Protein AF-A0A7C1PPH7-F1 (afdb_monomer_lite)

Structure (mmCIF, N/CA/C/O backbone):
data_AF-A0A7C1PPH7-F1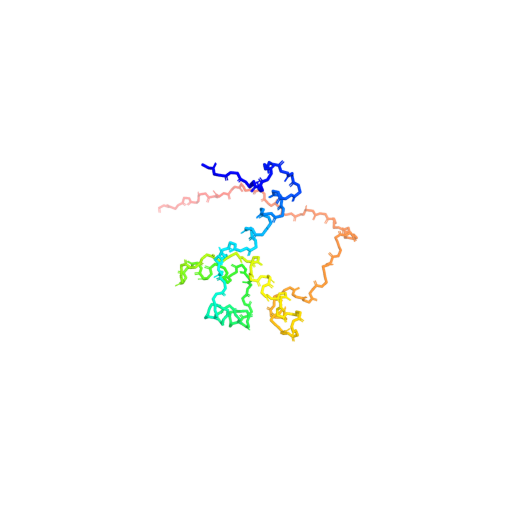
#
_entry.id   AF-A0A7C1PPH7-F1
#
loop_
_atom_site.group_PDB
_atom_site.id
_atom_site.type_symbol
_atom_site.label_atom_id
_atom_site.label_alt_id
_atom_site.label_comp_id
_atom_site.label_asym_id
_atom_site.label_entity_id
_atom_site.label_seq_id
_atom_site.pdbx_PDB_ins_code
_atom_site.Cartn_x
_atom_site.Cartn_y
_atom_site.Cartn_z
_atom_site.occupancy
_atom_site.B_iso_or_equiv
_atom_site.auth_seq_id
_atom_site.auth_comp_id
_atom_site.auth_asym_id
_atom_site.auth_atom_id
_atom_site.pdbx_PDB_model_num
ATOM 1 N N . MET A 1 1 ? 26.607 -11.483 -18.049 1.00 63.72 1 MET A N 1
ATOM 2 C CA . MET A 1 1 ? 25.869 -10.213 -17.820 1.00 63.72 1 MET A CA 1
ATOM 3 C C . MET A 1 1 ? 25.890 -9.356 -19.091 1.00 63.72 1 MET A C 1
ATOM 5 O O . MET A 1 1 ? 26.941 -8.823 -19.421 1.00 63.72 1 MET A O 1
ATOM 9 N N . ARG A 1 2 ? 24.775 -9.234 -19.838 1.00 70.88 2 ARG A N 1
ATOM 10 C CA . ARG A 1 2 ? 24.685 -8.349 -21.028 1.00 70.88 2 ARG A CA 1
ATOM 11 C C . ARG A 1 2 ? 24.375 -6.908 -20.596 1.00 70.88 2 ARG A C 1
ATOM 13 O O . ARG A 1 2 ? 23.462 -6.692 -19.804 1.00 70.88 2 ARG A O 1
ATOM 20 N N . ARG A 1 3 ? 25.130 -5.926 -21.105 1.00 74.31 3 ARG A N 1
ATOM 21 C CA . ARG A 1 3 ? 24.912 -4.489 -20.833 1.00 74.31 3 ARG A CA 1
ATOM 22 C C . ARG A 1 3 ? 23.748 -3.940 -21.674 1.00 74.31 3 ARG A C 1
ATOM 24 O O . ARG A 1 3 ? 23.486 -4.451 -22.762 1.00 74.31 3 ARG A O 1
ATOM 31 N N . ASN A 1 4 ? 23.097 -2.872 -21.199 1.00 79.06 4 ASN A N 1
ATOM 32 C CA . ASN A 1 4 ? 22.099 -2.119 -21.972 1.00 79.06 4 ASN A CA 1
ATOM 33 C C . ASN A 1 4 ? 22.813 -1.355 -23.103 1.00 79.06 4 ASN A C 1
ATOM 35 O O . ASN A 1 4 ? 23.308 -0.246 -22.899 1.00 79.06 4 ASN A O 1
ATOM 39 N N . LEU A 1 5 ? 22.922 -1.989 -24.270 1.00 79.81 5 LEU A N 1
ATOM 40 C CA . LEU A 1 5 ? 23.647 -1.495 -25.440 1.00 79.81 5 LEU A CA 1
ATOM 41 C C . LEU A 1 5 ? 22.673 -1.302 -26.604 1.00 79.81 5 LEU A C 1
ATOM 43 O O . LEU A 1 5 ? 21.783 -2.123 -26.826 1.00 79.81 5 LEU A O 1
ATOM 47 N N . GLY A 1 6 ? 22.850 -0.210 -27.347 1.00 76.62 6 GLY A N 1
ATOM 48 C CA . GLY A 1 6 ? 22.165 0.002 -28.619 1.00 76.62 6 GLY A CA 1
ATOM 49 C C . GLY A 1 6 ? 22.910 -0.650 -29.785 1.00 76.62 6 GLY A C 1
ATOM 50 O O . GLY A 1 6 ? 24.004 -1.183 -29.619 1.00 76.62 6 GLY A O 1
ATOM 51 N N . LYS A 1 7 ? 22.366 -0.522 -31.003 1.00 78.94 7 LYS A N 1
ATOM 52 C CA . LYS A 1 7 ? 23.009 -1.013 -32.242 1.00 78.94 7 LYS A CA 1
ATOM 53 C C . LYS A 1 7 ? 24.366 -0.349 -32.551 1.00 78.94 7 LYS A C 1
ATOM 55 O O . LYS A 1 7 ? 25.129 -0.879 -33.341 1.00 78.94 7 LYS A O 1
ATOM 60 N N . LYS A 1 8 ? 24.662 0.804 -31.934 1.00 84.19 8 LYS A N 1
ATOM 61 C CA . LYS A 1 8 ? 25.913 1.575 -32.085 1.00 84.19 8 LYS A CA 1
ATOM 62 C C . LYS A 1 8 ? 26.761 1.603 -30.798 1.00 84.19 8 LYS A C 1
ATOM 64 O O . LYS A 1 8 ? 27.502 2.551 -30.575 1.00 84.19 8 LYS A O 1
ATOM 69 N N . GLY A 1 9 ? 26.610 0.614 -29.912 1.00 84.38 9 GLY A N 1
ATOM 70 C CA . GLY A 1 9 ? 27.365 0.535 -28.655 1.00 84.38 9 GLY A CA 1
ATOM 71 C C . GLY A 1 9 ? 26.712 1.263 -27.473 1.00 84.38 9 GLY A C 1
ATOM 72 O O . GLY A 1 9 ? 25.486 1.406 -27.402 1.00 84.38 9 GLY A O 1
ATOM 73 N N . TYR A 1 10 ? 27.526 1.661 -26.490 1.00 86.56 10 TYR A N 1
ATOM 74 C CA . TYR A 1 10 ? 27.049 2.264 -25.243 1.00 86.56 10 TYR A CA 1
ATOM 75 C C . TYR A 1 10 ? 26.712 3.745 -25.420 1.00 86.56 10 TYR A C 1
ATOM 77 O O . TYR A 1 10 ? 27.551 4.546 -25.821 1.00 86.56 10 TYR A O 1
ATOM 85 N N . ARG A 1 11 ? 25.479 4.124 -25.069 1.00 90.19 11 ARG A N 1
ATOM 86 C CA . ARG A 1 11 ? 25.044 5.523 -24.979 1.00 90.19 11 ARG A CA 1
ATOM 87 C C . ARG A 1 11 ? 24.271 5.711 -23.673 1.00 90.19 11 ARG A C 1
ATOM 89 O O . ARG A 1 11 ? 23.253 5.040 -23.497 1.00 90.19 11 ARG A O 1
ATOM 96 N N . PRO A 1 12 ? 24.685 6.621 -22.775 1.00 88.00 12 PRO A N 1
ATOM 97 C CA . PRO A 1 12 ? 24.138 6.696 -21.418 1.00 88.00 12 PRO A CA 1
ATOM 98 C C . PRO A 1 12 ? 22.632 6.989 -21.396 1.00 88.00 12 PRO A C 1
ATOM 100 O O . PRO A 1 12 ? 21.888 6.311 -20.692 1.00 88.00 12 PRO A O 1
ATOM 103 N N . LYS A 1 13 ? 22.151 7.915 -22.241 1.00 90.50 13 LYS A N 1
ATOM 104 C CA . LYS A 1 13 ? 20.711 8.219 -22.367 1.00 90.50 13 LYS A CA 1
ATOM 105 C C . LYS A 1 13 ? 19.897 6.986 -22.780 1.00 90.50 13 LYS A C 1
ATOM 107 O O . LYS A 1 13 ? 18.875 6.683 -22.174 1.00 90.50 13 LYS A O 1
ATOM 112 N N . GLN A 1 14 ? 20.378 6.236 -23.771 1.00 90.69 14 GLN A N 1
ATOM 113 C CA . GLN A 1 14 ? 19.712 5.026 -24.258 1.00 90.69 14 GLN A CA 1
ATOM 114 C C . GLN A 1 14 ? 19.723 3.910 -23.206 1.00 90.69 14 GLN A C 1
ATOM 116 O O . GLN A 1 14 ? 18.694 3.286 -22.952 1.00 90.69 14 GLN A O 1
ATOM 121 N N . ALA A 1 15 ? 20.869 3.689 -22.557 1.00 88.81 15 ALA A N 1
ATOM 122 C CA . ALA A 1 15 ? 21.013 2.695 -21.500 1.00 88.81 15 ALA A CA 1
ATOM 123 C C . ALA A 1 15 ? 20.089 2.986 -20.306 1.00 88.81 15 ALA A C 1
ATOM 125 O O . ALA A 1 15 ? 19.510 2.053 -19.738 1.00 88.81 15 ALA A O 1
ATOM 126 N N . HIS A 1 16 ? 19.918 4.268 -19.965 1.00 92.50 16 HIS A N 1
ATOM 127 C CA . HIS A 1 16 ? 19.013 4.735 -18.921 1.00 92.50 16 HIS A CA 1
ATOM 128 C C . HIS A 1 16 ? 17.544 4.481 -19.275 1.00 92.50 16 HIS A C 1
ATOM 130 O O . HIS A 1 16 ? 16.829 3.866 -18.486 1.00 92.50 16 HIS A O 1
ATOM 136 N N . VAL A 1 17 ? 17.110 4.852 -20.485 1.00 91.62 17 VAL A N 1
ATOM 137 C CA . VAL A 1 17 ? 15.743 4.579 -20.965 1.00 91.62 17 VAL A CA 1
ATOM 138 C C . VAL A 1 17 ? 15.447 3.077 -20.963 1.00 91.62 17 VAL A C 1
ATOM 140 O O . VAL A 1 17 ? 14.405 2.657 -20.468 1.00 91.62 17 VAL A O 1
ATOM 143 N N . MET A 1 18 ? 16.381 2.242 -21.430 1.00 89.44 18 MET A N 1
ATOM 144 C CA . MET A 1 18 ? 16.237 0.780 -21.390 1.00 89.44 18 MET A CA 1
ATOM 145 C C . MET A 1 18 ? 16.142 0.235 -19.957 1.00 89.44 18 MET A C 1
ATOM 147 O O . MET A 1 18 ? 15.364 -0.682 -19.694 1.00 89.44 18 MET A O 1
ATOM 151 N N . ALA A 1 19 ? 16.906 0.798 -19.015 1.00 89.56 19 ALA A N 1
ATOM 152 C CA . ALA A 1 19 ? 16.840 0.415 -17.607 1.00 89.56 19 ALA A CA 1
ATOM 153 C C . ALA A 1 19 ? 15.495 0.797 -16.970 1.00 89.56 19 ALA A C 1
ATOM 155 O O . ALA A 1 19 ? 14.914 -0.016 -16.250 1.00 89.56 19 ALA A O 1
ATOM 156 N N . ILE A 1 20 ? 14.991 1.999 -17.266 1.00 92.19 20 ILE A N 1
ATOM 157 C CA . ILE A 1 20 ? 13.663 2.463 -16.852 1.00 92.19 20 ILE A CA 1
ATOM 158 C C . ILE A 1 20 ? 12.589 1.540 -17.429 1.00 92.19 20 ILE A C 1
ATOM 160 O O . ILE A 1 20 ? 11.789 0.994 -16.674 1.00 92.19 20 ILE A O 1
ATOM 164 N N . ALA A 1 21 ? 12.615 1.275 -18.737 1.00 89.94 21 ALA A N 1
ATOM 165 C CA . ALA A 1 21 ? 11.653 0.393 -19.392 1.00 89.94 21 ALA A CA 1
ATOM 166 C C . ALA A 1 21 ? 11.645 -1.012 -18.771 1.00 89.94 21 ALA A C 1
ATOM 168 O O . ALA A 1 21 ? 10.579 -1.548 -18.476 1.00 89.94 21 ALA A O 1
ATOM 169 N N . ARG A 1 22 ? 12.821 -1.590 -18.491 1.00 87.44 22 ARG A N 1
ATOM 170 C CA . ARG A 1 22 ? 12.923 -2.876 -17.785 1.00 87.44 22 ARG A CA 1
ATOM 171 C C . ARG A 1 22 ? 12.343 -2.801 -16.373 1.00 87.44 22 ARG A C 1
ATOM 173 O O . ARG A 1 22 ? 11.658 -3.727 -15.967 1.00 87.44 22 ARG A O 1
ATOM 180 N N . ARG A 1 23 ? 12.586 -1.716 -15.631 1.00 87.69 23 ARG A N 1
ATOM 181 C CA . ARG A 1 23 ? 12.013 -1.510 -14.290 1.00 87.69 23 ARG A CA 1
ATOM 182 C C . ARG A 1 23 ? 10.484 -1.423 -14.326 1.00 87.69 23 ARG A C 1
ATOM 184 O O . ARG A 1 23 ? 9.842 -1.937 -13.419 1.00 87.69 23 ARG A O 1
ATOM 191 N N . HIS A 1 24 ? 9.909 -0.779 -15.341 1.00 86.00 24 HIS A N 1
ATOM 192 C CA . HIS A 1 24 ? 8.454 -0.696 -15.501 1.00 86.00 24 HIS A CA 1
ATOM 193 C C . HIS A 1 24 ? 7.82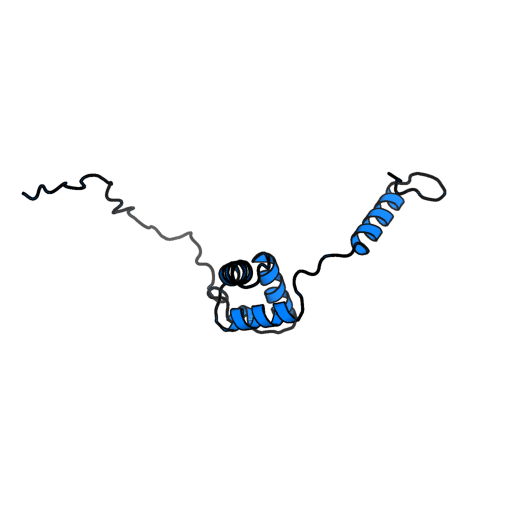9 -2.025 -15.928 1.00 86.00 24 HIS A C 1
ATOM 195 O O . HIS A 1 24 ? 6.737 -2.334 -15.471 1.00 86.00 24 HIS A O 1
ATOM 201 N N . ARG A 1 25 ? 8.524 -2.802 -16.770 1.00 84.94 25 ARG A N 1
ATOM 202 C CA . ARG A 1 25 ? 8.076 -4.120 -17.252 1.00 84.94 25 ARG A CA 1
ATOM 203 C C . ARG A 1 25 ? 8.354 -5.270 -16.289 1.00 84.94 25 ARG A C 1
ATOM 205 O O . ARG A 1 25 ? 7.893 -6.371 -16.540 1.00 84.94 25 ARG A O 1
ATOM 212 N N . ALA A 1 26 ? 9.168 -5.055 -15.259 1.00 83.50 26 ALA A N 1
ATOM 213 C CA . ALA A 1 26 ? 9.447 -6.091 -14.280 1.00 83.50 26 ALA A CA 1
ATOM 214 C C . ALA A 1 26 ? 8.152 -6.447 -13.546 1.00 83.50 26 ALA A C 1
ATOM 216 O O . ALA A 1 26 ? 7.507 -5.555 -12.986 1.00 83.50 26 ALA A O 1
ATOM 217 N N . ASP A 1 27 ? 7.813 -7.735 -13.526 1.00 75.38 27 ASP A N 1
ATOM 218 C CA . ASP A 1 27 ? 6.673 -8.228 -12.766 1.00 75.38 27 ASP A CA 1
ATOM 219 C C . ASP A 1 27 ? 6.867 -7.895 -11.291 1.00 75.38 27 ASP A C 1
ATOM 221 O O . ASP A 1 27 ? 7.864 -8.252 -10.653 1.00 75.38 27 ASP A O 1
ATOM 225 N N . LYS A 1 28 ? 5.912 -7.144 -10.750 1.00 75.19 28 LYS A N 1
ATOM 226 C CA . LYS A 1 28 ? 5.899 -6.773 -9.341 1.00 75.19 28 LYS A CA 1
ATOM 227 C C . LYS A 1 28 ? 4.974 -7.733 -8.629 1.00 75.19 28 LYS A C 1
ATOM 229 O O . LYS A 1 28 ? 3.814 -7.870 -9.003 1.00 75.19 28 LYS A O 1
ATOM 234 N N . PHE A 1 29 ? 5.472 -8.350 -7.566 1.00 68.94 29 PHE A N 1
ATOM 235 C CA . PHE A 1 29 ? 4.619 -9.132 -6.687 1.00 68.94 29 PHE A CA 1
ATOM 236 C C . PHE A 1 29 ? 3.545 -8.221 -6.076 1.00 68.94 29 PHE A C 1
ATOM 238 O O . PHE A 1 29 ? 3.855 -7.312 -5.296 1.00 68.94 29 PHE A O 1
ATOM 245 N N . VAL A 1 30 ? 2.287 -8.448 -6.450 1.00 69.12 30 VAL A N 1
ATOM 246 C CA . VAL A 1 30 ? 1.145 -7.701 -5.925 1.00 69.12 30 VAL A CA 1
ATOM 247 C C . VAL A 1 30 ? 0.825 -8.250 -4.540 1.00 69.12 30 VAL A C 1
ATOM 249 O O . VAL A 1 30 ? 0.270 -9.332 -4.394 1.00 69.12 30 VAL A O 1
ATOM 252 N N . LYS A 1 31 ? 1.204 -7.500 -3.500 1.00 72.75 31 LYS A N 1
ATOM 253 C CA . LYS A 1 31 ? 0.956 -7.898 -2.105 1.00 72.75 31 LYS A CA 1
ATOM 254 C C . LYS A 1 31 ? -0.525 -7.838 -1.719 1.00 72.75 31 LYS A C 1
ATOM 256 O O . LYS A 1 31 ? -0.917 -8.553 -0.810 1.00 72.75 31 LYS A O 1
ATOM 261 N N . MET A 1 32 ? -1.320 -7.008 -2.393 1.00 78.69 32 MET A N 1
ATOM 262 C CA . MET A 1 32 ? -2.759 -6.840 -2.165 1.00 78.69 32 MET A CA 1
ATOM 263 C C . MET A 1 32 ? -3.549 -7.646 -3.199 1.00 78.69 32 MET A C 1
ATOM 265 O O . MET A 1 32 ? -3.928 -7.129 -4.247 1.00 78.69 32 MET A O 1
ATOM 269 N N . THR A 1 33 ? -3.779 -8.928 -2.927 1.00 86.12 33 THR A N 1
ATOM 270 C CA . THR A 1 33 ? -4.733 -9.711 -3.724 1.00 86.12 33 THR A CA 1
ATOM 271 C C . THR A 1 33 ? -6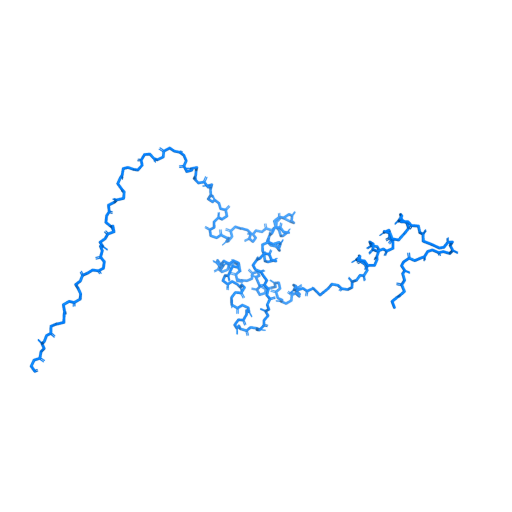.169 -9.252 -3.423 1.00 86.12 33 THR A C 1
ATOM 273 O O . THR A 1 33 ? -6.429 -8.775 -2.317 1.00 86.12 33 THR A O 1
ATOM 276 N N . PRO A 1 34 ? -7.134 -9.410 -4.349 1.00 86.38 34 PRO A N 1
ATOM 277 C CA . PRO A 1 34 ? -8.515 -8.967 -4.127 1.00 86.38 34 PRO A CA 1
ATOM 278 C C . PRO A 1 34 ? -9.152 -9.547 -2.856 1.00 86.38 34 PRO A C 1
ATOM 280 O O . PRO A 1 34 ? -9.771 -8.824 -2.083 1.00 86.38 34 PRO A O 1
ATOM 283 N N . GLN A 1 35 ? -8.925 -10.834 -2.580 1.00 87.75 35 GLN A N 1
ATOM 284 C CA . GLN A 1 35 ? -9.409 -11.489 -1.358 1.00 87.75 35 GLN A CA 1
ATOM 285 C C . GLN A 1 35 ? -8.835 -10.849 -0.088 1.00 87.75 35 GLN A C 1
ATOM 287 O O . GLN A 1 35 ? -9.525 -10.688 0.915 1.00 87.75 35 GLN A O 1
ATOM 292 N N . LEU A 1 36 ? -7.563 -10.463 -0.133 1.00 88.62 36 LEU A N 1
ATOM 293 C CA . LEU A 1 36 ? -6.871 -9.858 0.992 1.00 88.62 36 LEU A CA 1
ATOM 294 C C . LEU A 1 36 ? -7.324 -8.421 1.241 1.00 88.62 36 LEU A C 1
ATOM 296 O O . LEU A 1 36 ? -7.420 -8.018 2.396 1.00 88.62 36 LEU A O 1
ATOM 300 N N . ILE A 1 37 ? -7.639 -7.678 0.177 1.00 90.12 37 ILE A N 1
ATOM 301 C CA . ILE A 1 37 ? -8.245 -6.345 0.275 1.00 90.12 37 ILE A CA 1
ATOM 302 C C . ILE A 1 37 ? -9.568 -6.435 1.037 1.00 90.12 37 ILE A C 1
ATOM 304 O O . ILE A 1 37 ? -9.754 -5.698 1.995 1.00 90.12 37 ILE A O 1
ATOM 308 N N . VAL A 1 38 ? -10.431 -7.402 0.706 1.00 91.25 38 VAL A N 1
ATOM 309 C CA . VAL A 1 38 ? -11.710 -7.597 1.414 1.00 91.25 38 VAL A CA 1
ATOM 310 C C . VAL A 1 38 ? -11.496 -7.856 2.909 1.00 91.25 38 VAL A C 1
ATOM 312 O O . VAL A 1 38 ? -12.186 -7.277 3.747 1.00 91.25 38 VAL A O 1
ATOM 315 N N . ILE A 1 39 ? -10.514 -8.690 3.269 1.00 91.56 39 ILE A N 1
ATOM 316 C CA . ILE A 1 39 ? -10.180 -8.955 4.678 1.00 91.56 39 ILE A CA 1
ATOM 317 C C . ILE A 1 39 ? -9.686 -7.677 5.368 1.00 91.56 39 ILE A C 1
ATOM 319 O O . ILE A 1 39 ? -10.125 -7.370 6.476 1.00 91.56 39 ILE A O 1
ATOM 323 N N . ILE A 1 40 ? -8.780 -6.934 4.727 1.00 90.69 40 ILE A N 1
ATOM 324 C CA . ILE A 1 40 ? -8.232 -5.683 5.263 1.00 90.69 40 ILE A CA 1
ATOM 325 C C . ILE A 1 40 ? -9.348 -4.657 5.469 1.00 90.69 40 ILE A C 1
ATOM 327 O O . ILE A 1 40 ? -9.432 -4.084 6.551 1.00 90.69 40 ILE A O 1
ATOM 331 N N . ASP A 1 41 ? -10.229 -4.472 4.490 1.00 91.88 41 ASP A N 1
ATOM 332 C CA . ASP A 1 41 ? -11.346 -3.529 4.564 1.00 91.88 41 ASP A CA 1
ATOM 333 C C . ASP A 1 41 ? -12.296 -3.876 5.714 1.00 91.88 41 ASP A C 1
ATOM 335 O O . ASP A 1 41 ? -12.696 -2.995 6.475 1.00 91.88 41 ASP A O 1
ATOM 339 N N . ASN A 1 42 ? -12.614 -5.161 5.896 1.00 92.44 42 ASN A N 1
ATOM 340 C CA . ASN A 1 42 ? -13.439 -5.618 7.015 1.00 92.44 42 ASN A CA 1
ATOM 341 C C . ASN A 1 42 ? -12.766 -5.349 8.365 1.00 92.44 42 ASN A C 1
ATOM 343 O O . ASN A 1 42 ? -13.417 -4.885 9.298 1.00 92.44 42 ASN A O 1
ATOM 347 N N . LEU A 1 43 ? -11.457 -5.587 8.479 1.00 91.94 43 LEU A N 1
ATOM 348 C CA . LEU A 1 43 ? -10.723 -5.290 9.708 1.00 91.94 43 LEU A CA 1
ATOM 349 C C . LEU A 1 43 ? -10.651 -3.782 9.986 1.00 91.94 43 LEU A C 1
ATOM 351 O O . LEU A 1 43 ? -10.793 -3.375 11.135 1.00 91.94 43 LEU A O 1
ATOM 355 N N . ILE A 1 44 ? -10.467 -2.954 8.955 1.00 92.50 44 ILE A N 1
ATOM 356 C CA . ILE A 1 44 ? -10.476 -1.493 9.096 1.00 92.50 44 ILE A CA 1
ATOM 357 C C . ILE A 1 44 ? -11.847 -1.021 9.581 1.00 92.50 44 ILE A C 1
ATOM 359 O O . ILE A 1 44 ? -11.903 -0.220 10.505 1.00 92.50 44 ILE A O 1
ATOM 363 N N . ARG A 1 45 ? -12.943 -1.538 9.010 1.00 91.62 45 ARG A N 1
ATOM 364 C CA . ARG A 1 45 ? -14.312 -1.196 9.438 1.00 91.62 45 ARG A CA 1
ATOM 365 C C . ARG A 1 45 ? -14.622 -1.622 10.875 1.00 91.62 45 ARG A C 1
ATOM 367 O O . ARG A 1 45 ? -15.442 -0.982 11.518 1.00 91.62 45 ARG A O 1
ATOM 374 N N . ASN A 1 46 ? -13.930 -2.640 11.386 1.00 91.44 46 ASN A N 1
ATOM 375 C CA . ASN A 1 46 ? -13.964 -3.059 12.792 1.00 91.44 46 ASN A CA 1
ATOM 376 C C . ASN A 1 46 ? -12.994 -2.254 13.688 1.00 91.44 46 ASN A C 1
ATOM 378 O O . ASN A 1 46 ? -12.587 -2.727 14.749 1.00 91.44 46 ASN A O 1
ATOM 382 N N . ASP A 1 47 ? -12.576 -1.064 13.247 1.00 89.56 47 ASP A N 1
ATOM 383 C CA . ASP A 1 47 ? -11.704 -0.125 13.962 1.00 89.56 47 ASP A CA 1
ATOM 384 C C . ASP A 1 47 ? -10.315 -0.683 14.346 1.00 89.56 47 ASP A C 1
ATOM 386 O O . ASP A 1 47 ? -9.647 -0.183 15.265 1.00 89.56 47 ASP A O 1
ATOM 390 N N . HIS A 1 48 ? -9.821 -1.698 13.626 1.00 90.19 48 HIS A N 1
ATOM 391 C CA . HIS A 1 48 ? -8.449 -2.172 13.802 1.00 90.19 48 HIS A CA 1
ATOM 392 C C . HIS A 1 48 ? -7.433 -1.181 13.220 1.00 90.19 48 HIS A C 1
ATOM 394 O O . HIS A 1 48 ? -7.577 -0.673 12.107 1.00 90.19 48 HIS A O 1
ATOM 400 N N . SER A 1 49 ? -6.336 -0.945 13.948 1.00 89.94 49 SER A N 1
ATOM 401 C CA . SER A 1 49 ? -5.237 -0.122 13.436 1.00 89.94 49 SER A CA 1
ATOM 402 C C . SER A 1 49 ? -4.444 -0.863 12.346 1.00 89.94 49 SER A C 1
ATOM 404 O O . SER A 1 49 ? -4.312 -2.089 12.410 1.00 89.94 49 SER A O 1
ATOM 406 N N . PRO A 1 50 ? -3.834 -0.162 11.374 1.00 91.69 50 PRO A N 1
ATOM 407 C CA . PRO A 1 50 ? -3.014 -0.787 10.330 1.00 91.69 50 PRO A CA 1
ATOM 408 C C . PRO A 1 50 ? -1.885 -1.676 10.872 1.00 91.69 50 PRO A C 1
ATOM 410 O O . PRO A 1 50 ? -1.562 -2.714 10.291 1.00 91.69 50 PRO A O 1
ATOM 413 N N . GLU A 1 51 ? -1.310 -1.321 12.022 1.00 91.50 51 GLU A N 1
ATOM 414 C CA . GLU A 1 51 ? -0.309 -2.133 12.717 1.00 91.50 51 GLU A CA 1
ATOM 415 C C . GLU A 1 51 ? -0.915 -3.425 13.291 1.00 91.50 51 GLU A C 1
ATOM 417 O O . GLU A 1 51 ? -0.301 -4.491 13.200 1.00 91.50 51 GLU A O 1
ATOM 422 N N . GLN A 1 52 ? -2.135 -3.359 13.837 1.00 91.69 52 GLN A N 1
ATOM 423 C CA . GLN A 1 52 ? -2.859 -4.537 14.326 1.00 91.69 52 GLN A CA 1
ATOM 424 C C . GLN A 1 52 ? -3.229 -5.480 13.182 1.00 91.69 52 GLN A C 1
ATOM 426 O O . GLN A 1 52 ? -3.055 -6.689 13.322 1.00 91.69 52 GLN A O 1
ATOM 431 N N . ILE A 1 53 ? -3.670 -4.934 12.046 1.00 91.25 53 ILE A N 1
ATOM 432 C CA . ILE A 1 53 ? -4.011 -5.702 10.843 1.00 91.25 53 ILE A CA 1
ATOM 433 C C . ILE A 1 53 ? -2.775 -6.429 10.311 1.00 91.25 53 ILE A C 1
ATOM 435 O O . ILE A 1 53 ? -2.820 -7.637 10.090 1.00 91.25 53 ILE A O 1
ATOM 439 N N . SER A 1 54 ? -1.642 -5.731 10.181 1.00 91.50 54 SER A N 1
ATOM 440 C CA . SER A 1 54 ? -0.368 -6.346 9.785 1.00 91.50 54 SER A CA 1
ATOM 441 C C . SER A 1 54 ? 0.017 -7.507 10.716 1.00 91.50 54 SER A C 1
ATOM 443 O O . SER A 1 54 ? 0.384 -8.592 10.257 1.00 91.50 54 SER A O 1
ATOM 445 N N . GLY A 1 55 ? -0.133 -7.316 12.032 1.00 91.62 55 GLY A N 1
ATOM 446 C CA . GLY A 1 55 ? 0.116 -8.361 13.023 1.00 91.62 55 GLY A CA 1
ATOM 447 C C . GLY A 1 55 ? -0.860 -9.540 12.937 1.00 91.62 55 GLY A C 1
ATOM 448 O O . GLY A 1 55 ? -0.433 -10.687 13.051 1.00 91.62 55 GLY A O 1
ATOM 449 N N . ALA A 1 56 ? -2.149 -9.278 12.722 1.00 90.88 56 ALA A N 1
ATOM 450 C CA . ALA A 1 56 ? -3.181 -10.303 12.592 1.00 90.88 56 ALA A CA 1
ATOM 451 C C . ALA A 1 56 ? -2.975 -11.155 11.333 1.00 90.88 56 ALA A C 1
ATOM 453 O O . ALA A 1 56 ? -2.971 -12.379 11.421 1.00 90.88 56 ALA A O 1
ATOM 454 N N . LEU A 1 57 ? -2.695 -10.525 10.190 1.00 90.12 57 LEU A N 1
ATOM 455 C CA . LEU A 1 57 ? -2.426 -11.218 8.925 1.00 90.12 57 LEU A CA 1
ATOM 456 C C . LEU A 1 57 ? -1.176 -12.098 8.994 1.00 90.12 57 LEU A C 1
ATOM 458 O O . LEU A 1 57 ? -1.162 -13.201 8.444 1.00 90.12 57 LEU A O 1
ATOM 462 N N . LYS A 1 58 ? -0.149 -11.645 9.721 1.00 89.81 58 LYS A N 1
ATOM 463 C CA . LYS A 1 58 ? 1.057 -12.440 9.965 1.00 89.81 58 LYS A CA 1
ATOM 464 C C . LYS A 1 58 ? 0.760 -13.702 10.781 1.00 89.81 58 LYS A C 1
ATOM 466 O O . LYS A 1 58 ? 1.387 -14.723 10.522 1.00 89.81 58 LYS A O 1
ATOM 471 N N . ARG A 1 59 ? -0.145 -13.628 11.763 1.00 88.62 59 ARG A N 1
ATOM 472 C CA . ARG A 1 59 ? -0.488 -14.758 12.645 1.00 88.62 59 ARG A CA 1
ATOM 473 C C . ARG A 1 59 ? -1.474 -15.732 12.008 1.00 88.62 59 ARG A C 1
ATOM 475 O O . ARG A 1 59 ? -1.265 -16.931 12.104 1.00 88.62 59 ARG A O 1
ATOM 482 N N . ASN A 1 60 ? -2.520 -15.219 11.367 1.00 86.75 60 ASN A N 1
ATOM 483 C CA . ASN A 1 60 ? -3.653 -16.036 10.934 1.00 86.75 60 ASN A CA 1
ATOM 484 C C . ASN A 1 60 ? -3.464 -16.595 9.518 1.00 86.75 60 ASN A C 1
ATOM 486 O O . ASN A 1 60 ? -3.897 -17.705 9.235 1.00 86.75 60 ASN A O 1
ATOM 490 N N . ASN A 1 61 ? -2.807 -15.838 8.632 1.00 81.38 61 ASN A N 1
ATOM 491 C CA . ASN A 1 61 ? -2.741 -16.166 7.205 1.00 81.38 61 ASN A CA 1
ATOM 492 C C . ASN A 1 61 ? -1.296 -16.389 6.726 1.00 81.38 61 ASN A C 1
ATOM 494 O O . ASN A 1 61 ? -1.075 -16.640 5.546 1.00 81.38 61 ASN A O 1
ATOM 498 N N . SER A 1 62 ? -0.297 -16.255 7.609 1.00 84.75 62 SER A N 1
ATOM 499 C CA . SER A 1 62 ? 1.135 -16.273 7.263 1.00 84.75 62 SER A CA 1
ATOM 500 C C . SER A 1 62 ? 1.542 -15.231 6.205 1.00 84.75 62 SER A C 1
ATOM 502 O O . SER A 1 62 ? 2.616 -15.321 5.606 1.00 84.75 62 SER A O 1
ATOM 504 N N . ILE A 1 63 ? 0.722 -14.194 5.999 1.00 84.94 63 ILE A N 1
ATOM 505 C CA . ILE A 1 63 ? 0.968 -13.148 5.003 1.00 84.94 63 ILE A CA 1
ATOM 506 C C . ILE A 1 63 ? 1.723 -11.992 5.658 1.00 84.94 63 ILE A C 1
ATOM 508 O O . ILE A 1 63 ? 1.314 -11.440 6.679 1.00 84.94 63 ILE A O 1
ATOM 512 N N . ARG A 1 64 ? 2.832 -11.579 5.036 1.00 85.75 64 ARG A N 1
ATOM 513 C CA . ARG A 1 64 ? 3.645 -10.444 5.494 1.00 85.75 64 ARG A CA 1
ATOM 514 C C . ARG A 1 64 ? 3.324 -9.182 4.694 1.00 85.75 64 ARG A C 1
ATOM 516 O O . ARG A 1 64 ? 3.908 -8.944 3.637 1.00 85.75 64 ARG A O 1
ATOM 523 N N . ILE A 1 65 ? 2.440 -8.347 5.236 1.00 87.69 65 ILE A N 1
ATOM 524 C CA . ILE A 1 65 ? 2.135 -7.010 4.703 1.00 87.69 65 ILE A CA 1
ATOM 525 C C . ILE A 1 65 ? 2.645 -5.952 5.674 1.00 87.69 65 ILE A C 1
ATOM 527 O O . ILE A 1 65 ? 2.442 -6.068 6.882 1.00 87.69 65 ILE A O 1
ATOM 531 N N . SER A 1 66 ? 3.301 -4.916 5.151 1.00 89.06 66 SER A N 1
ATOM 532 C CA . SER A 1 66 ? 3.679 -3.755 5.957 1.00 89.06 66 SER A CA 1
ATOM 533 C C . SER A 1 66 ? 2.453 -2.889 6.236 1.00 89.06 66 SER A C 1
ATOM 535 O O . SER A 1 66 ? 1.628 -2.685 5.346 1.00 89.06 66 SER A O 1
ATOM 537 N N . HIS A 1 67 ? 2.372 -2.315 7.434 1.00 88.38 67 HIS A N 1
ATOM 538 C CA . HIS A 1 67 ? 1.350 -1.319 7.768 1.00 88.38 67 HIS A CA 1
ATOM 539 C C . HIS A 1 67 ? 1.354 -0.144 6.775 1.00 88.38 67 HIS A C 1
ATOM 541 O O . HIS A 1 67 ? 0.293 0.369 6.446 1.00 88.38 67 HIS A O 1
ATOM 547 N N . GLU A 1 68 ? 2.511 0.212 6.205 1.00 91.44 68 GLU A N 1
ATOM 548 C CA . GLU A 1 68 ? 2.615 1.246 5.166 1.00 91.44 68 GLU A CA 1
ATOM 549 C C . GLU A 1 68 ? 1.819 0.903 3.901 1.00 91.44 68 GLU A C 1
ATOM 551 O O . GLU A 1 68 ? 1.180 1.763 3.305 1.00 91.44 68 GLU A O 1
ATOM 556 N N . THR A 1 69 ? 1.799 -0.369 3.496 1.00 91.50 69 THR A N 1
ATOM 557 C CA . THR A 1 69 ? 1.018 -0.793 2.327 1.00 91.50 69 THR A CA 1
ATOM 558 C C . THR A 1 69 ? -0.483 -0.674 2.605 1.00 91.50 69 THR A C 1
ATOM 560 O O . THR A 1 69 ? -1.247 -0.299 1.721 1.00 91.50 69 THR A O 1
ATOM 563 N N . ILE A 1 70 ? -0.906 -0.931 3.846 1.00 91.25 70 ILE A N 1
ATOM 564 C CA . ILE A 1 70 ? -2.292 -0.723 4.285 1.00 91.25 70 ILE A CA 1
ATOM 565 C C . ILE A 1 70 ? -2.622 0.778 4.293 1.00 91.25 70 ILE A C 1
ATOM 567 O O . ILE A 1 70 ? -3.679 1.169 3.808 1.00 91.25 70 ILE A O 1
ATOM 571 N N . TYR A 1 71 ? -1.707 1.638 4.755 1.00 92.06 71 TYR A N 1
ATOM 572 C CA . TYR A 1 71 ? -1.881 3.092 4.666 1.00 92.06 71 TYR A CA 1
ATOM 573 C C . TYR A 1 71 ? -2.010 3.582 3.217 1.00 92.06 71 TYR A C 1
ATOM 575 O O . TYR A 1 71 ? -2.873 4.412 2.940 1.00 92.06 71 TYR A O 1
ATOM 583 N N . GLN A 1 72 ? -1.206 3.057 2.286 1.00 91.31 72 GLN A N 1
ATOM 584 C CA . GLN A 1 72 ? -1.320 3.381 0.858 1.00 91.31 72 GLN A CA 1
ATOM 585 C C . GLN A 1 72 ? -2.683 2.984 0.282 1.00 91.31 72 GLN A C 1
ATOM 587 O O . GLN A 1 72 ? -3.268 3.762 -0.468 1.00 91.31 72 GLN A O 1
ATOM 592 N N . HIS A 1 73 ? -3.207 1.815 0.665 1.00 91.19 73 HIS A N 1
ATOM 593 C CA . HIS A 1 73 ? -4.552 1.373 0.281 1.00 91.19 73 HIS A CA 1
ATOM 594 C C . HIS A 1 73 ? -5.633 2.331 0.796 1.00 91.19 73 HIS A C 1
ATOM 596 O O . HIS A 1 73 ? -6.441 2.818 0.015 1.00 91.19 73 HIS A O 1
ATOM 602 N N . ILE A 1 74 ? -5.581 2.704 2.079 1.00 90.81 74 ILE A N 1
ATOM 603 C CA . ILE A 1 74 ? -6.523 3.667 2.678 1.00 90.81 74 ILE A CA 1
ATOM 604 C C . ILE A 1 74 ? -6.442 5.038 1.993 1.00 90.81 74 ILE A C 1
ATOM 606 O O . ILE A 1 74 ? -7.459 5.702 1.790 1.00 90.81 74 ILE A O 1
ATOM 610 N N . LEU A 1 75 ? -5.235 5.492 1.646 1.00 90.38 75 LEU A N 1
ATOM 611 C CA . LEU A 1 75 ? -5.056 6.756 0.938 1.00 90.38 75 LEU A CA 1
ATOM 612 C C . LEU A 1 75 ? -5.634 6.684 -0.480 1.00 90.38 75 LEU A C 1
ATOM 614 O O . LEU A 1 75 ? -6.288 7.633 -0.903 1.00 90.38 75 LEU A O 1
ATOM 618 N N . SER A 1 76 ? -5.430 5.565 -1.180 1.00 90.50 76 SER A N 1
ATOM 619 C CA . SER A 1 76 ? -6.021 5.323 -2.498 1.00 90.50 76 SER A CA 1
ATOM 620 C C . SER A 1 76 ? -7.550 5.329 -2.425 1.00 90.50 76 SER A C 1
ATOM 622 O O . SER A 1 76 ? -8.186 6.052 -3.185 1.00 90.50 76 SER A O 1
ATOM 624 N N . ASP A 1 77 ? -8.137 4.609 -1.466 1.00 91.56 77 ASP A N 1
ATOM 625 C CA . ASP A 1 77 ? -9.585 4.598 -1.219 1.00 91.56 77 ASP A CA 1
ATOM 626 C C . ASP A 1 77 ? -10.119 6.018 -0.994 1.00 91.56 77 ASP A C 1
ATOM 628 O O . ASP A 1 77 ? -11.056 6.457 -1.659 1.00 91.56 77 ASP A O 1
ATOM 632 N N . LYS A 1 78 ? -9.432 6.804 -0.158 1.00 90.44 78 LYS A N 1
ATOM 633 C CA . LYS A 1 78 ? -9.774 8.208 0.082 1.00 90.44 78 LYS A CA 1
ATOM 634 C C . LYS A 1 78 ? -9.745 9.051 -1.197 1.00 90.44 78 LYS A C 1
ATOM 636 O O . LYS A 1 78 ? -10.610 9.904 -1.372 1.00 90.44 78 LYS A O 1
ATOM 641 N N . THR A 1 79 ? -8.767 8.847 -2.085 1.00 90.81 79 THR A N 1
ATOM 642 C CA . THR A 1 79 ? -8.717 9.570 -3.372 1.00 90.81 79 THR A CA 1
ATOM 643 C C . THR A 1 79 ? -9.836 9.163 -4.326 1.00 90.81 79 THR A C 1
ATOM 645 O O . THR A 1 79 ? -10.264 9.979 -5.135 1.00 90.81 79 THR A O 1
ATOM 648 N N . THR A 1 80 ? -10.343 7.937 -4.199 1.00 91.06 80 THR A N 1
ATOM 649 C CA . THR A 1 80 ? -11.494 7.421 -4.952 1.00 91.06 80 THR A CA 1
ATOM 650 C C . THR A 1 80 ? -12.837 7.808 -4.311 1.00 91.06 80 THR A C 1
ATOM 652 O O . THR A 1 80 ? -13.888 7.537 -4.880 1.00 91.06 80 THR A O 1
ATOM 655 N N . GLY A 1 81 ? -12.823 8.491 -3.160 1.00 90.88 81 GLY A N 1
ATOM 656 C CA . GLY A 1 81 ? -14.026 8.935 -2.447 1.00 90.88 81 GLY A CA 1
ATOM 657 C C . GLY A 1 81 ? -14.556 7.940 -1.410 1.00 90.88 81 GLY A C 1
ATOM 658 O O . GLY A 1 81 ? -15.667 8.111 -0.915 1.00 90.88 81 GLY A O 1
ATOM 659 N N . GLY A 1 82 ? -13.779 6.914 -1.065 1.00 91.25 82 GLY A N 1
ATOM 660 C CA . GLY A 1 82 ? -14.119 5.961 -0.017 1.00 91.25 82 GLY A CA 1
ATOM 661 C C . GLY A 1 82 ? -13.957 6.516 1.402 1.00 91.25 82 GLY A C 1
ATOM 662 O O . GLY A 1 82 ? -13.424 7.607 1.643 1.00 91.25 82 GLY A O 1
ATOM 663 N N . ASN A 1 83 ? -14.465 5.755 2.370 1.00 91.62 83 ASN A N 1
ATOM 664 C CA . ASN A 1 83 ? -14.601 6.162 3.767 1.00 91.62 83 ASN A CA 1
ATOM 665 C C . ASN A 1 83 ? -13.726 5.354 4.740 1.00 91.62 83 ASN A C 1
ATOM 667 O O . ASN A 1 83 ? -13.827 5.565 5.950 1.00 91.62 83 ASN A O 1
ATOM 671 N N . LEU A 1 84 ? -12.827 4.484 4.256 1.00 90.50 84 LEU A N 1
ATOM 672 C CA . LEU A 1 84 ? -11.996 3.635 5.125 1.00 90.50 84 LEU A CA 1
ATOM 673 C C . LEU A 1 84 ? -11.148 4.447 6.111 1.00 90.50 84 LEU A C 1
ATOM 675 O O . LEU A 1 84 ? -10.931 4.038 7.251 1.00 90.50 84 LEU A O 1
ATOM 679 N N . TYR A 1 85 ? -10.708 5.640 5.708 1.00 88.56 85 TYR A N 1
ATOM 680 C CA . TYR A 1 85 ? -9.901 6.511 6.560 1.00 88.56 85 TYR A CA 1
ATOM 681 C C . TYR A 1 85 ? -10.634 6.978 7.827 1.00 88.56 85 TYR A C 1
ATOM 683 O O . TYR A 1 85 ? -9.968 7.364 8.787 1.00 88.56 85 TYR A O 1
ATOM 691 N N . GLN A 1 86 ? -11.972 6.968 7.854 1.00 89.25 86 GLN A N 1
ATOM 692 C CA . GLN A 1 86 ? -12.754 7.457 8.993 1.00 89.25 86 GLN A CA 1
ATOM 693 C C . GLN A 1 86 ? -12.629 6.530 10.208 1.00 89.25 86 GLN A C 1
ATOM 695 O O . GLN A 1 86 ? -12.534 7.025 11.331 1.00 89.25 86 GLN A O 1
ATOM 700 N N . HIS A 1 87 ? -12.488 5.224 9.972 1.00 88.19 87 HIS A N 1
ATOM 701 C CA . HIS A 1 87 ? -12.334 4.183 10.996 1.00 88.19 87 HIS A CA 1
ATOM 702 C C . HIS A 1 87 ? -10.949 4.160 11.664 1.00 88.19 87 HIS A C 1
ATOM 704 O O . HIS A 1 87 ? -10.707 3.464 12.650 1.00 88.19 87 HIS A O 1
ATOM 710 N N . LEU A 1 88 ? -9.988 4.950 11.171 1.00 86.31 88 LEU A N 1
ATOM 711 C CA . LEU A 1 88 ? -8.703 5.072 11.847 1.00 86.31 88 LEU A CA 1
ATOM 712 C C . LEU A 1 88 ? -8.873 5.863 13.148 1.00 86.31 88 LEU A C 1
ATOM 714 O O . LEU A 1 88 ? -9.238 7.035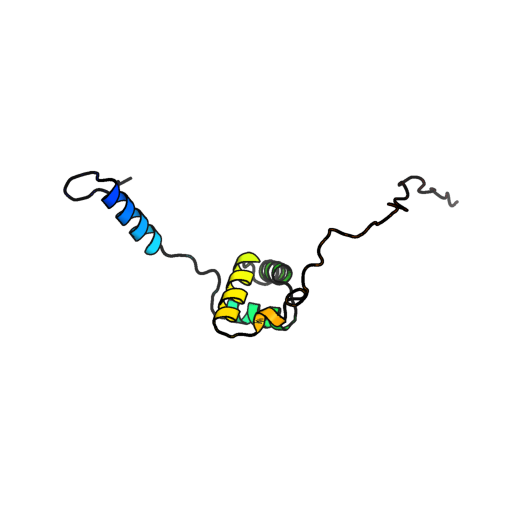 13.138 1.00 86.31 88 LEU A O 1
ATOM 718 N N . ARG A 1 89 ? -8.454 5.276 14.274 1.00 78.62 89 ARG A N 1
ATOM 719 C CA . ARG A 1 89 ? -8.556 5.855 15.632 1.00 78.62 89 ARG A CA 1
ATOM 720 C C . ARG A 1 89 ? -8.010 7.286 15.799 1.00 78.62 89 ARG A C 1
ATOM 722 O O . ARG A 1 89 ? -8.298 7.959 16.786 1.00 78.62 89 ARG A O 1
ATOM 729 N N . ARG A 1 90 ? -7.158 7.753 14.880 1.00 74.12 90 ARG A N 1
ATOM 730 C CA . ARG A 1 90 ? -6.557 9.100 14.889 1.00 74.12 90 ARG A CA 1
ATOM 731 C C . ARG A 1 90 ? -6.967 9.990 13.713 1.00 74.12 90 ARG A C 1
ATOM 733 O O . ARG A 1 90 ? -6.488 11.121 13.667 1.00 74.12 90 ARG A O 1
ATOM 740 N N . SER A 1 91 ? -7.825 9.522 12.809 1.00 66.81 91 SER A N 1
ATOM 741 C CA . SER A 1 91 ? -8.166 10.178 11.535 1.00 66.81 91 SER A CA 1
ATOM 742 C C . SER A 1 91 ? -8.565 11.647 11.674 1.00 66.81 91 SER A C 1
ATOM 744 O O . SER A 1 91 ? -8.179 12.469 10.848 1.00 66.81 91 SER A O 1
ATOM 746 N N . ASN A 1 92 ? -9.244 11.995 12.769 1.00 64.44 92 ASN A N 1
ATOM 747 C CA . ASN A 1 92 ? -9.862 13.308 12.949 1.00 64.44 92 ASN A CA 1
ATOM 748 C C . ASN A 1 92 ? -9.210 14.167 14.045 1.00 64.44 92 ASN A C 1
ATOM 750 O O . ASN A 1 92 ? -9.680 15.265 14.345 1.00 64.44 92 ASN A O 1
ATOM 754 N N . LYS A 1 93 ? -8.115 13.710 14.672 1.00 70.62 93 LYS A N 1
ATOM 755 C CA . LYS A 1 93 ? -7.492 14.467 15.768 1.00 70.62 93 LYS A CA 1
ATOM 756 C C . LYS A 1 93 ? -6.395 15.385 15.241 1.00 70.62 93 LYS A C 1
ATOM 758 O O . LYS A 1 93 ? -5.275 14.946 14.981 1.00 70.62 93 LYS A O 1
ATOM 763 N N . LYS A 1 94 ? -6.685 16.690 15.177 1.00 72.38 94 LYS A N 1
ATOM 764 C CA . LYS A 1 94 ? -5.662 17.723 14.946 1.00 72.38 94 LYS A CA 1
ATOM 765 C C . LYS A 1 94 ? -4.532 17.528 15.961 1.00 72.38 94 LYS A C 1
ATOM 767 O O . LYS A 1 94 ? -4.760 17.538 17.175 1.00 72.38 94 LYS A O 1
ATOM 772 N N . ARG A 1 95 ? -3.306 17.309 15.472 1.00 73.62 95 ARG A N 1
ATOM 773 C CA . ARG A 1 95 ? -2.124 17.153 16.329 1.00 73.62 95 ARG A CA 1
ATOM 774 C C . ARG A 1 95 ? -1.995 18.408 17.195 1.00 73.62 95 ARG A C 1
ATOM 776 O O . ARG A 1 95 ? -1.792 19.499 16.666 1.00 73.62 95 ARG A O 1
ATOM 783 N N . LYS A 1 96 ? -2.114 18.264 18.519 1.00 74.25 96 LYS A N 1
ATOM 784 C CA . LYS A 1 96 ? -1.884 19.377 19.452 1.00 74.25 96 LYS A CA 1
ATOM 785 C C . LYS A 1 96 ? -0.438 19.859 19.284 1.00 74.25 96 LYS A C 1
ATOM 787 O O . LYS A 1 96 ? 0.487 19.040 19.315 1.00 74.25 96 LYS A O 1
ATOM 792 N N . LYS A 1 97 ? -0.240 21.165 19.071 1.00 74.75 97 LYS A N 1
ATOM 793 C CA . LYS A 1 97 ? 1.105 21.756 19.064 1.00 74.75 97 LYS A CA 1
ATOM 794 C C . LYS A 1 97 ? 1.724 21.560 20.453 1.00 74.75 97 LYS A C 1
ATOM 796 O O . LYS A 1 97 ? 1.040 21.717 21.457 1.00 74.75 97 LYS A O 1
ATOM 801 N N . ARG A 1 98 ? 3.001 21.167 20.502 1.00 68.88 98 ARG A N 1
ATOM 802 C CA . ARG A 1 98 ? 3.746 20.911 21.752 1.00 68.88 98 ARG A CA 1
ATOM 803 C C . ARG A 1 98 ? 4.339 22.172 22.391 1.00 68.88 98 ARG A C 1
ATOM 805 O O . ARG A 1 98 ? 4.943 22.075 23.449 1.00 68.88 98 ARG A O 1
ATOM 812 N N . TYR A 1 99 ? 4.181 23.334 21.768 1.00 72.31 99 TYR A N 1
ATOM 813 C CA . TYR A 1 99 ? 4.719 24.589 22.284 1.00 72.31 99 TYR A CA 1
ATOM 814 C C . TYR A 1 99 ? 3.612 25.343 23.021 1.00 72.31 99 TYR A C 1
ATOM 816 O O . TYR A 1 99 ? 2.549 25.567 22.445 1.00 72.31 99 TYR A O 1
ATOM 824 N N . GLY A 1 100 ? 3.859 25.672 24.293 1.00 58.16 100 GLY A N 1
ATOM 825 C CA . GLY A 1 100 ? 2.950 26.460 25.135 1.00 58.16 100 GLY A CA 1
ATOM 826 C C . GLY A 1 100 ? 2.530 25.824 26.465 1.00 58.16 100 GLY A C 1
ATOM 827 O O . GLY A 1 100 ? 1.980 26.530 27.302 1.00 58.16 100 GLY A O 1
ATOM 828 N N . SER A 1 101 ? 2.807 24.540 26.730 1.00 54.25 101 SER A N 1
ATOM 829 C CA . SER A 1 101 ? 2.611 24.002 28.084 1.00 54.25 101 SER A CA 1
ATOM 830 C C . SER A 1 101 ? 3.847 24.290 28.935 1.00 54.25 101 SER A C 1
ATOM 832 O O . SER A 1 101 ? 4.833 23.552 28.867 1.00 54.25 101 SER A O 1
ATOM 834 N N . LYS A 1 102 ? 3.790 25.331 29.771 1.00 53.34 102 LYS A N 1
ATOM 835 C CA . LYS A 1 102 ? 4.520 25.299 31.044 1.00 53.34 102 LYS A CA 1
ATOM 836 C C . LYS A 1 102 ? 3.957 24.109 31.820 1.00 53.34 102 LYS A C 1
ATOM 838 O O . LYS A 1 102 ? 2.902 24.232 32.425 1.00 53.34 102 LYS A O 1
ATOM 843 N N . ASN A 1 103 ? 4.612 22.955 31.755 1.00 52.81 103 ASN A N 1
ATOM 844 C CA . ASN A 1 103 ? 4.421 21.944 32.785 1.00 52.81 103 ASN A CA 1
ATOM 845 C C . ASN A 1 103 ? 5.556 22.120 33.794 1.00 52.81 103 ASN A C 1
ATOM 847 O O . ASN A 1 103 ? 6.702 21.808 33.458 1.00 52.81 103 ASN A O 1
ATOM 851 N N . PRO A 1 104 ? 5.273 22.643 35.000 1.00 56.06 104 PRO A N 1
ATOM 852 C CA . PRO A 1 104 ? 6.158 22.434 36.125 1.00 56.06 104 PRO A CA 1
ATOM 853 C C . PRO A 1 104 ? 6.118 20.943 36.493 1.00 56.06 104 PRO A C 1
ATOM 855 O O . PRO A 1 104 ? 5.099 20.277 36.332 1.00 56.06 104 PRO A O 1
ATOM 858 N N . ALA A 1 105 ? 7.242 20.445 36.995 1.00 47.56 105 ALA A N 1
ATOM 859 C CA . ALA A 1 105 ? 7.384 19.164 37.679 1.00 47.56 105 ALA A CA 1
ATOM 860 C C . ALA A 1 105 ? 7.140 17.881 36.855 1.00 47.56 105 ALA A C 1
ATOM 862 O O . ALA A 1 105 ? 6.047 17.338 36.720 1.00 47.56 105 ALA A O 1
ATOM 863 N N . ARG A 1 106 ? 8.265 17.274 36.474 1.00 52.34 106 ARG A N 1
ATOM 864 C CA . ARG A 1 106 ? 8.485 15.843 36.707 1.00 52.34 106 ARG A CA 1
ATOM 865 C C . ARG A 1 106 ? 8.302 15.610 38.221 1.00 52.34 106 ARG A C 1
ATOM 867 O O . ARG A 1 106 ? 9.220 15.889 38.983 1.00 52.34 106 ARG A O 1
ATOM 874 N N . SER A 1 107 ? 7.143 15.156 38.683 1.00 54.50 107 SER A N 1
ATOM 875 C CA . SER A 1 107 ? 7.016 14.585 40.028 1.00 54.50 107 SER A CA 1
ATOM 876 C C . SER A 1 107 ? 6.498 13.158 39.920 1.00 54.50 107 SER A C 1
ATOM 878 O O . SER A 1 107 ? 5.528 12.874 39.222 1.00 54.50 107 SER A O 1
ATOM 880 N N . ASN A 1 108 ? 7.202 12.269 40.621 1.00 56.84 108 ASN A N 1
ATOM 881 C CA . ASN A 1 108 ? 6.898 10.858 40.857 1.00 56.84 108 ASN A CA 1
ATOM 882 C C . ASN A 1 108 ? 7.446 9.850 39.831 1.00 56.84 108 ASN A C 1
ATOM 884 O O . ASN A 1 108 ? 6.759 8.920 39.423 1.00 56.84 108 ASN A O 1
ATOM 888 N N . THR A 1 109 ? 8.741 9.935 39.518 1.00 52.56 109 THR A N 1
ATOM 889 C CA . THR A 1 109 ? 9.540 8.701 39.421 1.00 52.56 109 THR A CA 1
ATOM 890 C C . THR A 1 109 ? 9.935 8.302 40.841 1.00 52.56 109 THR A C 1
ATOM 892 O O . THR A 1 109 ? 10.835 8.911 41.414 1.00 52.56 109 THR A O 1
ATOM 895 N N . ARG A 1 110 ? 9.244 7.322 41.435 1.00 52.44 110 ARG A N 1
ATOM 896 C CA . ARG A 1 110 ? 9.756 6.637 42.631 1.00 52.44 110 ARG A CA 1
ATOM 897 C C . ARG A 1 110 ? 10.909 5.718 42.189 1.00 52.44 110 ARG A C 1
ATOM 899 O O . ARG A 1 110 ? 10.689 4.936 41.263 1.00 52.44 110 ARG A O 1
ATOM 906 N N . PRO A 1 111 ? 12.116 5.822 42.772 1.00 49.47 111 PRO A N 1
ATOM 907 C CA . PRO A 1 111 ? 13.205 4.885 42.507 1.00 49.47 111 PRO A CA 1
ATOM 908 C C . PRO A 1 111 ? 12.833 3.469 42.959 1.00 49.47 111 PRO A C 1
ATOM 910 O O . PRO A 1 111 ? 12.061 3.287 43.899 1.00 49.47 111 PRO A O 1
ATOM 913 N N . CYS A 1 112 ? 13.376 2.476 42.263 1.00 54.94 112 CYS A N 1
ATOM 914 C CA . CYS A 1 112 ? 13.165 1.059 42.524 1.00 54.94 112 CYS A CA 1
ATOM 915 C C . CYS A 1 112 ? 14.087 0.604 43.666 1.00 54.94 112 CYS A C 1
ATOM 917 O O . CYS A 1 112 ? 15.146 0.059 43.402 1.00 54.94 112 CYS A O 1
ATOM 919 N N . GLU A 1 113 ? 13.721 0.858 44.919 1.00 53.47 113 GLU A N 1
ATOM 920 C CA . GLU A 1 113 ? 14.416 0.297 46.086 1.00 53.47 113 GLU A CA 1
ATOM 921 C C . GLU A 1 113 ? 13.366 -0.128 47.128 1.00 53.47 113 GLU A C 1
ATOM 923 O O . GLU A 1 113 ? 12.407 0.599 47.387 1.00 53.47 113 GLU A O 1
ATOM 928 N N . HIS A 1 114 ? 13.577 -1.316 47.706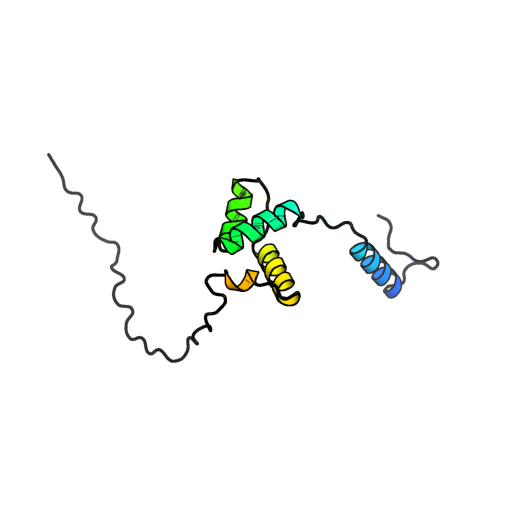 1.00 46.97 114 HIS A N 1
ATOM 929 C CA . HIS A 1 114 ? 12.777 -2.034 48.718 1.00 46.97 114 HIS A CA 1
ATOM 930 C C . HIS A 1 114 ? 11.651 -2.950 48.211 1.00 46.97 114 HIS A C 1
ATOM 932 O O . HIS A 1 114 ? 10.458 -2.674 48.333 1.00 46.97 114 HIS A O 1
ATOM 938 N N . ARG A 1 115 ? 12.046 -4.149 47.764 1.00 49.59 115 ARG A N 1
ATOM 939 C CA . ARG A 1 115 ? 11.209 -5.344 47.914 1.00 49.59 115 ARG A CA 1
ATOM 940 C C . ARG A 1 115 ? 11.549 -5.974 49.265 1.00 49.59 115 ARG A C 1
ATOM 942 O O . ARG A 1 115 ? 12.544 -6.678 49.387 1.00 49.59 115 ARG A O 1
ATOM 949 N N . SER A 1 116 ? 10.761 -5.670 50.288 1.00 47.12 116 SER A N 1
ATOM 950 C CA . SER A 1 116 ? 10.856 -6.307 51.601 1.00 47.12 116 SER A CA 1
ATOM 951 C C . SER A 1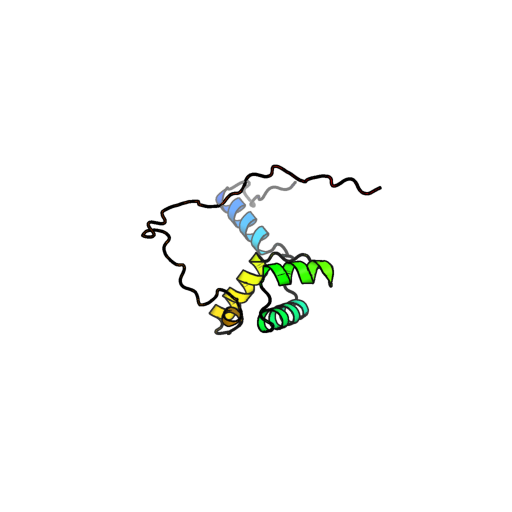 116 ? 10.619 -7.813 51.440 1.00 47.12 116 SER A C 1
ATOM 953 O O . SER A 1 116 ? 9.513 -8.231 51.099 1.00 47.12 116 SER A O 1
ATOM 955 N N . THR A 1 117 ? 11.638 -8.645 51.649 1.00 53.66 117 THR A N 1
ATOM 956 C CA . THR A 1 117 ? 11.456 -10.094 51.791 1.00 53.66 117 THR A CA 1
ATOM 957 C C . THR A 1 117 ? 10.914 -10.361 53.190 1.00 53.66 117 THR A C 1
ATOM 959 O O . THR A 1 117 ? 11.671 -10.442 54.156 1.00 53.66 117 THR A O 1
ATOM 962 N N . ALA A 1 118 ? 9.590 -10.441 53.317 1.00 42.84 118 ALA A N 1
ATOM 963 C CA . ALA A 1 118 ? 8.957 -10.899 54.544 1.00 42.84 118 ALA A CA 1
ATOM 964 C C . ALA A 1 118 ? 9.192 -12.408 54.695 1.00 42.84 118 ALA A C 1
ATOM 966 O O . ALA A 1 118 ? 8.629 -13.214 53.956 1.00 42.84 118 ALA A O 1
ATOM 967 N N . SER A 1 119 ? 10.039 -12.754 55.663 1.00 46.06 119 SER A N 1
ATOM 968 C CA . SER A 1 119 ? 10.118 -14.071 56.289 1.00 46.06 119 SER A CA 1
ATOM 969 C C . SER A 1 119 ? 8.726 -14.496 56.764 1.00 46.06 119 SER A C 1
ATOM 971 O O . SER A 1 119 ? 8.070 -13.741 57.483 1.00 46.06 119 SER A O 1
ATOM 973 N N . HIS A 1 120 ? 8.275 -15.679 56.356 1.00 47.19 120 HIS A N 1
ATOM 974 C CA . HIS A 1 120 ? 7.233 -16.418 57.059 1.00 47.19 120 HIS A CA 1
ATOM 975 C C . HIS A 1 120 ? 7.803 -17.786 57.426 1.00 47.19 120 HIS A C 1
ATOM 977 O O . HIS A 1 120 ? 8.466 -18.426 56.609 1.00 47.19 120 HIS A O 1
ATOM 983 N N . ARG A 1 121 ? 7.584 -18.108 58.702 1.00 49.94 121 ARG A N 1
ATOM 984 C CA . ARG A 1 121 ? 7.922 -19.341 59.414 1.00 49.94 121 ARG A CA 1
ATOM 985 C C . ARG A 1 121 ? 7.421 -20.594 58.714 1.00 49.94 121 ARG A C 1
ATOM 987 O O . ARG A 1 121 ? 6.322 -20.519 58.124 1.00 49.94 121 ARG A O 1
#

Radius of gyration: 26.46 Å; chains: 1; bounding box: 42×46×92 Å

pLDDT: mean 79.31, std 14.94, range [42.84, 92.5]

Sequence (121 aa):
MRRNLGKKGYRPKQAHVMAIARRHRADKFVKMTPQLIVIIDNLIRNDHSPEQISGALKRNNSIRISHETIYQHILSDKTTGGNLYQHLRRSNKKRKKRYGSKNPARSNTRPCEHRSTASHR

Foldseek 3Di:
DDQQADPVGDDPVSSVVVVVVCVVPPDDDDLDDVVNVVVLLVCLVVLDQLVRSQVCCCPPVVRHDDSVVSVVVVVVCVVVVHDSLVSHPCSPDDPDDPPDDPDPDPDDPDDPDDPDPDDDD

Secondary structure (DSSP, 8-state):
-----BTTB--HHHHHHHHHHHHHHSPP--S--HHHHHHHHHHHHTT--HHHHHHHHHHHS-----HHHHHHHHHHHHHTT--GGGGSTTTT-PPPPSSS-----------S---------